Protein AF-A0A2V9KUU8-F1 (afdb_monomer_lite)

Sequence (123 aa):
VAGSDSHTLRRIGSVYTASPASNREQFLEDVRQGRTLSFGPHSNHLSLAADIYGVVLRYYPTVLSVRNGEFHPLIRLRSFFLGIAAAPFLFAPYVAAVRHTRTERERVRLFSRLLFGNQASLS

pLDDT: mean 75.79, std 10.22, range [39.22, 93.44]

Radius of gyration: 21.98 Å; chains: 1; bounding box: 62×24×54 Å

Structure (mmCIF, N/CA/C/O backbone):
data_AF-A0A2V9KUU8-F1
#
_entry.id   AF-A0A2V9KUU8-F1
#
loop_
_atom_site.group_PDB
_atom_site.id
_atom_site.type_symbol
_atom_site.label_atom_id
_atom_site.label_alt_id
_atom_site.label_comp_id
_atom_site.label_asym_id
_atom_site.label_entity_id
_atom_site.label_seq_id
_atom_site.pdbx_PDB_ins_code
_atom_site.Cartn_x
_atom_site.Cartn_y
_atom_site.Cartn_z
_atom_site.occupancy
_atom_site.B_iso_or_equiv
_atom_site.auth_seq_id
_atom_site.auth_comp_id
_atom_site.auth_asym_id
_atom_site.auth_atom_id
_atom_site.pdbx_PDB_model_num
ATOM 1 N N . VAL A 1 1 ? -10.008 -7.975 15.887 1.00 75.12 1 VAL A N 1
ATOM 2 C CA . VAL A 1 1 ? -8.681 -7.322 15.787 1.00 75.12 1 VAL A CA 1
ATOM 3 C C . VAL A 1 1 ? -8.415 -6.998 14.328 1.00 75.12 1 VAL A C 1
ATOM 5 O O . VAL A 1 1 ? -8.530 -7.889 13.497 1.00 75.12 1 VAL A O 1
ATOM 8 N N . ALA A 1 2 ? -8.111 -5.740 14.026 1.00 72.62 2 ALA A N 1
ATOM 9 C CA . ALA A 1 2 ? -7.667 -5.248 12.728 1.00 72.62 2 ALA A CA 1
ATOM 10 C C . ALA A 1 2 ? -6.225 -4.726 12.798 1.00 72.62 2 ALA A C 1
ATOM 12 O O . ALA A 1 2 ? -5.793 -4.173 13.816 1.00 72.62 2 ALA A O 1
ATOM 13 N N . GLY A 1 3 ? -5.496 -4.881 11.696 1.00 77.19 3 GLY A N 1
ATOM 14 C CA . GLY A 1 3 ? -4.133 -4.400 11.538 1.00 77.19 3 GLY A CA 1
ATOM 15 C C . GLY A 1 3 ? -3.853 -4.055 10.082 1.00 77.19 3 GLY A C 1
ATOM 16 O O . GLY A 1 3 ? -4.450 -4.624 9.175 1.00 77.19 3 GLY A O 1
ATOM 17 N N . SER A 1 4 ? -2.947 -3.104 9.874 1.00 71.81 4 SER A N 1
ATOM 18 C CA . SER A 1 4 ? -2.610 -2.563 8.548 1.00 71.81 4 SER A CA 1
ATOM 19 C C . SER A 1 4 ? -1.961 -3.536 7.557 1.00 71.81 4 SER A C 1
ATOM 21 O O . SER A 1 4 ? -1.775 -3.137 6.414 1.00 71.81 4 SER A O 1
ATOM 23 N N . ASP A 1 5 ? -1.570 -4.739 7.997 1.00 72.81 5 ASP A N 1
ATOM 24 C CA . ASP A 1 5 ? -0.825 -5.749 7.220 1.00 72.81 5 ASP A CA 1
ATOM 25 C C . ASP A 1 5 ? 0.208 -5.132 6.257 1.00 72.81 5 ASP A C 1
ATOM 27 O O . ASP A 1 5 ? 0.191 -5.288 5.035 1.00 72.81 5 ASP A O 1
ATOM 31 N N . SER A 1 6 ? 1.050 -4.268 6.824 1.00 68.44 6 SER A N 1
ATOM 32 C CA . SER A 1 6 ? 1.898 -3.387 6.033 1.00 68.44 6 SER A CA 1
ATOM 33 C C . SER A 1 6 ? 3.174 -4.094 5.603 1.00 68.44 6 SER A C 1
ATOM 35 O O . SER A 1 6 ? 4.061 -4.330 6.416 1.00 68.44 6 SER A O 1
ATOM 37 N N . HIS A 1 7 ? 3.314 -4.322 4.298 1.00 71.38 7 HIS A N 1
ATOM 38 C CA . HIS A 1 7 ? 4.569 -4.764 3.674 1.00 71.38 7 HIS A CA 1
ATOM 39 C C . HIS A 1 7 ? 5.471 -3.603 3.221 1.00 71.38 7 HIS A C 1
ATOM 41 O O . HIS A 1 7 ? 6.543 -3.817 2.660 1.00 71.38 7 HIS A O 1
ATOM 47 N N . THR A 1 8 ? 5.044 -2.357 3.448 1.00 70.56 8 THR A N 1
ATOM 48 C CA . THR A 1 8 ? 5.832 -1.147 3.187 1.00 70.56 8 THR A CA 1
ATOM 49 C C . THR A 1 8 ? 5.773 -0.206 4.389 1.00 70.56 8 THR A C 1
ATOM 51 O O . THR A 1 8 ? 4.751 -0.118 5.072 1.00 70.56 8 THR A O 1
ATOM 54 N N . LEU A 1 9 ? 6.854 0.547 4.631 1.00 74.62 9 LEU A N 1
ATOM 55 C CA . LEU A 1 9 ? 6.933 1.493 5.756 1.00 74.62 9 LEU A CA 1
ATOM 56 C C . LEU A 1 9 ? 5.829 2.562 5.715 1.00 74.62 9 LEU A C 1
ATOM 58 O O . LEU A 1 9 ? 5.380 3.027 6.756 1.00 74.62 9 LEU A O 1
ATOM 62 N N . ARG A 1 10 ? 5.351 2.920 4.516 1.00 71.12 10 ARG A N 1
ATOM 63 C CA . ARG A 1 10 ? 4.352 3.977 4.295 1.00 71.12 10 ARG A CA 1
ATOM 64 C C . ARG A 1 10 ? 3.002 3.700 4.962 1.00 71.12 10 ARG A C 1
ATOM 66 O O . ARG A 1 10 ? 2.248 4.638 5.196 1.00 71.12 10 ARG A O 1
ATOM 73 N N . ARG A 1 11 ? 2.667 2.434 5.219 1.00 67.88 11 ARG A N 1
ATOM 74 C CA . ARG A 1 11 ? 1.331 2.037 5.690 1.00 67.88 11 ARG A CA 1
ATOM 75 C C . ARG A 1 11 ? 1.270 1.564 7.128 1.00 67.88 11 ARG A C 1
ATOM 77 O O . ARG A 1 11 ? 0.166 1.288 7.605 1.00 67.88 11 ARG A O 1
ATOM 84 N N . ILE A 1 12 ? 2.405 1.487 7.814 1.00 77.31 12 ILE A N 1
ATOM 85 C CA . ILE A 1 12 ? 2.444 1.030 9.200 1.00 77.31 12 ILE A CA 1
ATOM 86 C C . ILE A 1 12 ? 1.481 1.883 10.033 1.00 77.31 12 ILE A C 1
ATOM 88 O O . ILE A 1 12 ? 1.539 3.109 10.007 1.00 77.31 12 ILE A O 1
ATOM 92 N N . GLY A 1 13 ? 0.557 1.220 10.732 1.00 75.94 13 GLY A N 1
ATOM 93 C CA . GLY A 1 13 ? -0.428 1.884 11.591 1.00 75.94 13 GLY A CA 1
ATOM 94 C C . GLY A 1 13 ? -1.613 2.520 10.857 1.00 75.94 13 GLY A C 1
ATOM 95 O O . GLY A 1 13 ? -2.445 3.150 11.497 1.00 75.94 13 GLY A O 1
ATOM 96 N N . SER A 1 14 ? -1.741 2.340 9.538 1.00 77.56 14 SER A N 1
ATOM 97 C CA . SER A 1 14 ? -2.881 2.872 8.768 1.00 77.56 14 SER A CA 1
ATOM 98 C C . SER A 1 14 ? -4.229 2.250 9.143 1.00 77.56 14 SER A C 1
ATOM 100 O O . SER A 1 14 ? -5.256 2.898 8.994 1.00 77.56 14 SER A O 1
ATOM 102 N N . VAL A 1 15 ? -4.234 1.023 9.660 1.00 82.56 15 VAL A N 1
ATOM 103 C CA . VAL A 1 15 ? -5.401 0.368 10.255 1.00 82.56 15 VAL A CA 1
ATOM 104 C C . VAL A 1 15 ? -4.973 -0.205 11.595 1.00 82.56 15 VAL A C 1
ATOM 106 O O . VAL A 1 15 ? -3.944 -0.884 11.684 1.00 82.56 15 VAL A O 1
ATOM 109 N N . TYR A 1 16 ? -5.757 0.077 12.628 1.00 82.00 16 TYR A N 1
ATOM 110 C CA . TYR A 1 16 ? -5.459 -0.306 14.000 1.00 82.00 16 TYR A CA 1
ATOM 111 C C . TYR A 1 16 ? -6.724 -0.709 14.758 1.00 82.00 16 TYR A C 1
ATOM 113 O O . TYR A 1 16 ? -7.845 -0.319 14.428 1.00 82.00 16 TYR A O 1
ATOM 121 N N . THR A 1 17 ? -6.521 -1.520 15.792 1.00 86.69 17 THR A N 1
ATOM 122 C CA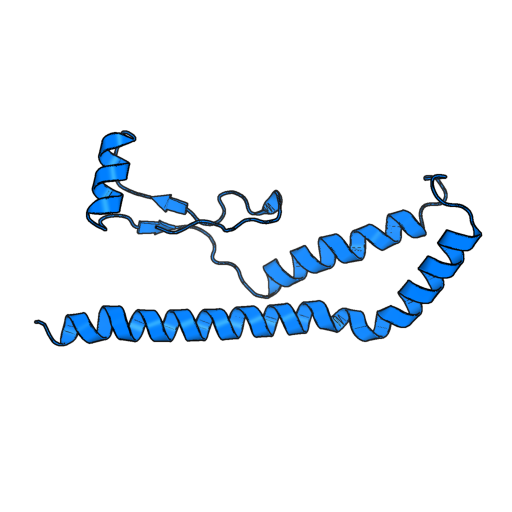 . THR A 1 17 ? -7.562 -1.896 16.750 1.00 86.69 17 THR A CA 1
ATOM 123 C C . THR A 1 17 ? -7.512 -0.926 17.921 1.00 86.69 17 THR A C 1
ATOM 125 O O . THR A 1 17 ? -6.456 -0.781 18.531 1.00 86.69 17 THR A O 1
ATOM 128 N N . ALA A 1 18 ? -8.630 -0.282 18.246 1.00 86.31 18 ALA A N 1
ATOM 129 C CA . ALA A 1 18 ? -8.747 0.595 19.405 1.00 86.31 18 ALA A CA 1
ATOM 130 C C . ALA A 1 18 ? -9.776 0.055 20.405 1.00 86.31 18 ALA A C 1
ATOM 132 O O . ALA A 1 18 ? -10.746 -0.609 20.033 1.00 86.31 18 ALA A O 1
ATOM 133 N N . SER A 1 19 ? -9.550 0.370 21.676 1.00 89.38 19 SER A N 1
ATOM 134 C CA . SER A 1 19 ? -10.439 0.068 22.797 1.00 89.38 19 SER A CA 1
ATOM 135 C C . SER A 1 19 ? -10.402 1.233 23.790 1.00 89.38 19 SER A C 1
ATOM 137 O O . SER A 1 19 ? -9.364 1.893 23.855 1.00 89.38 19 SER A O 1
ATOM 139 N N . PRO A 1 20 ? -11.457 1.487 24.588 1.00 87.69 20 PRO A N 1
ATOM 140 C CA . PRO A 1 20 ? -11.420 2.474 25.676 1.00 87.69 20 PRO A CA 1
ATOM 141 C C . PRO A 1 20 ? -10.471 2.109 26.836 1.00 87.69 20 PRO A C 1
ATOM 143 O O . PRO A 1 20 ? -10.377 2.861 27.801 1.00 87.69 20 PRO A O 1
ATOM 146 N N . ALA A 1 21 ? -9.784 0.967 26.766 1.00 89.06 21 ALA A N 1
ATOM 147 C CA . ALA A 1 21 ? -8.788 0.533 27.737 1.00 89.06 21 ALA A CA 1
ATOM 148 C C . ALA A 1 21 ? -7.642 1.542 27.927 1.00 89.06 21 ALA A C 1
ATOM 150 O O . ALA A 1 21 ? -7.073 2.053 26.962 1.00 89.06 21 ALA A O 1
ATOM 151 N N . SER A 1 22 ? -7.234 1.737 29.181 1.00 90.00 22 SER A N 1
ATOM 152 C CA . SER A 1 22 ? -6.165 2.674 29.559 1.00 90.00 22 SER A CA 1
ATOM 153 C C . SER A 1 22 ? -4.808 1.993 29.769 1.00 90.00 22 SER A C 1
ATOM 155 O O . SER A 1 22 ? -3.800 2.664 29.976 1.00 90.00 22 SER A O 1
ATOM 157 N N . ASN A 1 23 ? -4.769 0.658 29.753 1.00 93.44 23 ASN A N 1
ATOM 158 C CA . ASN A 1 23 ? -3.551 -0.140 29.880 1.00 93.44 23 ASN A CA 1
ATOM 159 C C . ASN A 1 23 ? -3.620 -1.421 29.032 1.00 93.44 23 ASN A C 1
ATOM 161 O O . ASN A 1 23 ? -4.670 -1.793 28.502 1.00 93.44 23 ASN A O 1
ATOM 165 N N . ARG A 1 24 ? -2.471 -2.089 28.887 1.00 91.88 24 ARG A N 1
ATOM 166 C CA . ARG A 1 24 ? -2.308 -3.267 28.026 1.00 91.88 24 ARG A CA 1
ATOM 167 C C . ARG A 1 24 ? -3.204 -4.423 28.461 1.00 91.88 24 ARG A C 1
ATOM 169 O O . ARG A 1 24 ? -3.799 -5.083 27.617 1.00 91.88 24 ARG A O 1
ATOM 176 N N . GLU A 1 25 ? -3.294 -4.677 29.759 1.00 93.31 25 GLU A N 1
ATOM 177 C CA . GLU A 1 25 ? -4.058 -5.785 30.327 1.00 93.31 25 GLU A CA 1
ATOM 178 C C . GLU A 1 25 ? -5.558 -5.614 30.051 1.00 93.31 25 GLU A C 1
ATOM 180 O O . GLU A 1 25 ? -6.198 -6.547 29.566 1.00 93.31 25 GLU A O 1
ATOM 185 N N . GLN A 1 26 ? -6.092 -4.405 30.251 1.00 89.19 26 GLN A N 1
ATOM 186 C CA . GLN A 1 26 ? -7.468 -4.050 29.891 1.00 89.19 26 GLN A CA 1
ATOM 187 C C . GLN A 1 26 ? -7.707 -4.166 28.383 1.00 89.19 26 GLN A C 1
ATOM 189 O O . GLN A 1 26 ? -8.727 -4.706 27.964 1.00 89.19 26 GLN A O 1
ATOM 194 N N . PHE A 1 27 ? -6.752 -3.723 27.560 1.00 90.19 27 PHE A N 1
ATOM 195 C CA . PHE A 1 27 ? -6.865 -3.826 26.106 1.00 90.19 27 PHE A CA 1
ATOM 196 C C . PHE A 1 27 ? -6.932 -5.287 25.645 1.00 90.19 27 PHE A C 1
ATOM 198 O O . PHE A 1 27 ? -7.761 -5.635 24.810 1.00 90.19 27 PHE A O 1
ATOM 205 N N . LEU A 1 28 ? -6.087 -6.162 26.200 1.00 91.94 28 LEU A N 1
ATOM 206 C CA . LEU A 1 28 ? -6.099 -7.591 25.880 1.00 91.94 28 LEU A CA 1
ATOM 207 C C . LEU A 1 28 ? -7.400 -8.266 26.320 1.00 91.94 28 LEU A C 1
ATOM 209 O O . LEU A 1 28 ? -7.892 -9.148 25.616 1.00 91.94 28 LEU A O 1
ATOM 213 N N . GLU A 1 29 ? -7.970 -7.850 27.449 1.00 91.00 29 GLU A N 1
ATOM 214 C CA . GLU A 1 29 ? -9.271 -8.347 27.886 1.00 91.00 29 GLU A CA 1
ATOM 215 C C . GLU A 1 29 ? -10.391 -7.883 26.952 1.00 91.00 29 GLU A C 1
ATOM 217 O O . GLU A 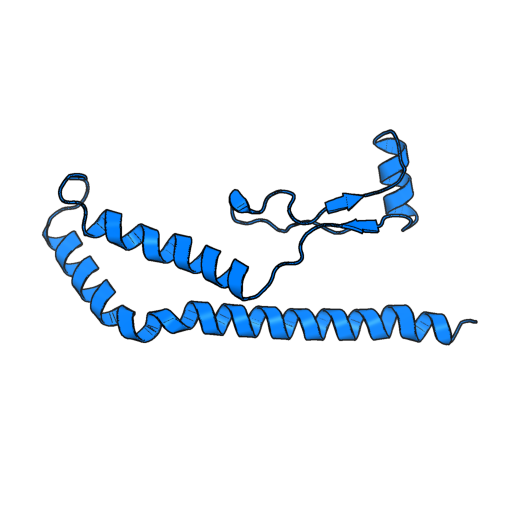1 29 ? -11.199 -8.695 26.509 1.00 91.00 29 GLU A O 1
ATOM 222 N N . ASP A 1 30 ? -10.395 -6.615 26.547 1.00 87.69 30 ASP A N 1
ATOM 223 C CA . ASP A 1 30 ? -11.348 -6.118 25.555 1.00 87.69 30 ASP A CA 1
ATOM 224 C C . ASP A 1 30 ? -11.215 -6.835 24.205 1.00 87.69 30 ASP A C 1
ATOM 226 O O . ASP A 1 30 ? -12.225 -7.120 23.557 1.00 87.69 30 ASP A O 1
ATOM 230 N N . VAL A 1 31 ? -9.989 -7.180 23.791 1.00 87.38 31 VAL A N 1
ATOM 231 C CA . VAL A 1 31 ? -9.736 -8.001 22.598 1.00 87.38 31 VAL A CA 1
ATOM 232 C C . VAL A 1 31 ? -10.379 -9.380 22.741 1.00 87.38 31 VAL A C 1
ATOM 234 O O . VAL A 1 31 ? -11.069 -9.812 21.818 1.00 87.38 31 VAL A O 1
ATOM 237 N N . ARG A 1 32 ? -10.185 -10.062 23.879 1.00 87.25 32 ARG A N 1
ATOM 238 C CA . ARG A 1 32 ? -10.781 -11.388 24.136 1.00 87.25 32 ARG A CA 1
ATOM 239 C C . ARG A 1 32 ? -12.303 -11.344 24.159 1.00 87.25 32 ARG A C 1
ATOM 241 O O . ARG A 1 32 ? -12.946 -12.244 23.635 1.00 87.25 32 ARG A O 1
ATOM 248 N N . GLN A 1 33 ? -12.857 -10.284 24.733 1.00 88.19 33 GLN A N 1
ATOM 249 C CA . GLN A 1 33 ? -14.295 -10.068 24.877 1.00 88.19 33 GLN A CA 1
ATOM 250 C C . GLN A 1 33 ? -14.943 -9.498 23.606 1.00 88.19 33 GLN A C 1
ATOM 252 O O . GLN A 1 33 ? -16.148 -9.265 23.574 1.00 88.19 33 GLN A O 1
ATOM 257 N N . GLY A 1 34 ? -14.158 -9.223 22.558 1.00 84.56 34 GLY A N 1
ATOM 258 C CA . GLY A 1 34 ? -14.663 -8.672 21.302 1.00 84.56 34 GLY A CA 1
ATOM 259 C C . GLY A 1 34 ? -15.149 -7.219 21.390 1.00 84.56 34 GLY A C 1
ATOM 260 O O . GLY A 1 34 ? -15.798 -6.753 20.461 1.00 84.56 34 GLY A O 1
ATOM 261 N N . ARG A 1 35 ? -14.810 -6.471 22.450 1.00 84.06 35 ARG A N 1
ATOM 262 C CA . ARG A 1 35 ? -15.223 -5.065 22.664 1.00 84.06 35 ARG A CA 1
ATOM 263 C C . ARG A 1 35 ? -14.391 -4.039 21.887 1.00 84.06 35 ARG A C 1
ATOM 265 O O . ARG A 1 35 ? -14.495 -2.838 22.117 1.00 84.06 35 ARG A O 1
ATOM 272 N N . THR A 1 36 ? -13.548 -4.505 20.973 1.00 86.50 36 THR A N 1
ATOM 273 C CA . THR A 1 36 ? -12.632 -3.646 20.219 1.00 86.50 36 THR A CA 1
ATOM 274 C C . THR A 1 36 ? -13.243 -3.129 18.927 1.00 86.50 36 THR A C 1
ATOM 276 O O . THR A 1 36 ? -13.989 -3.826 18.240 1.00 86.50 36 THR A O 1
ATOM 279 N N . LEU A 1 37 ? -12.865 -1.908 18.560 1.00 82.69 37 LEU A N 1
ATOM 280 C CA . LEU A 1 37 ? -13.267 -1.259 17.321 1.00 82.69 37 LEU A CA 1
ATOM 281 C C . LEU A 1 37 ? -12.078 -1.181 16.363 1.00 82.69 37 LEU A C 1
ATOM 283 O O . LEU A 1 37 ? -10.927 -1.032 16.772 1.00 82.69 37 LEU A O 1
ATOM 287 N N . SER A 1 38 ? -12.358 -1.293 15.068 1.00 82.50 38 SER A N 1
ATOM 288 C CA . SER A 1 38 ? -11.345 -1.164 14.017 1.00 82.50 38 SER A CA 1
ATOM 289 C C . SER A 1 38 ? -11.409 0.237 13.427 1.00 82.50 38 SER A C 1
ATOM 291 O O . SER A 1 38 ? -12.470 0.664 12.977 1.00 82.50 38 SER A O 1
ATOM 293 N N . PHE A 1 39 ? -10.282 0.942 13.418 1.00 77.69 39 PHE A N 1
ATOM 294 C CA . PHE A 1 39 ? -10.178 2.305 12.906 1.00 77.69 39 PHE A CA 1
ATOM 295 C C . PHE A 1 39 ? -9.050 2.432 11.887 1.00 77.69 39 PHE A C 1
ATOM 297 O O . PHE A 1 39 ? -8.129 1.614 11.836 1.00 77.69 39 PHE A O 1
ATOM 304 N N . GLY A 1 40 ? -9.134 3.491 11.086 1.00 78.12 40 GLY A N 1
ATOM 305 C CA . GLY A 1 40 ? -8.110 3.877 10.124 1.00 78.12 40 GLY A CA 1
ATOM 306 C C . GLY A 1 40 ? -8.555 3.792 8.657 1.00 78.12 40 GLY A C 1
ATOM 307 O O . GLY A 1 40 ? -9.551 3.130 8.327 1.00 78.12 40 GLY A O 1
ATOM 308 N N . PRO A 1 41 ? -7.860 4.513 7.758 1.00 71.25 41 PRO A N 1
ATOM 309 C CA . PRO A 1 41 ? -8.134 4.488 6.328 1.00 71.25 41 PRO A CA 1
ATOM 310 C C . P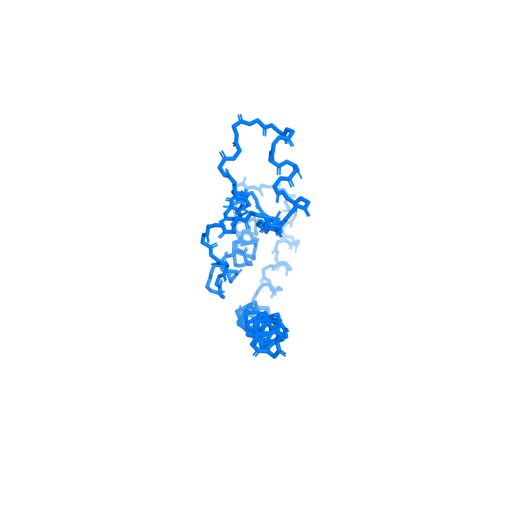RO A 1 41 ? -7.998 3.072 5.764 1.00 71.25 41 PRO A C 1
ATOM 312 O O . PRO A 1 41 ? -6.919 2.483 5.737 1.00 71.25 41 PRO A O 1
ATOM 315 N N . HIS A 1 42 ? -9.110 2.543 5.260 1.00 69.06 42 HIS A N 1
ATOM 316 C CA . HIS A 1 42 ? -9.114 1.254 4.581 1.00 69.06 42 HIS A CA 1
ATOM 317 C C . HIS A 1 42 ? -8.322 1.342 3.276 1.00 69.06 42 HIS A C 1
ATOM 319 O O . HIS A 1 42 ? -8.396 2.339 2.546 1.00 69.06 42 HIS A O 1
ATOM 325 N N . SER A 1 43 ? -7.576 0.280 2.966 1.00 67.69 43 SER A N 1
ATOM 326 C CA . SER A 1 43 ? -6.822 0.216 1.720 1.00 67.69 43 SER A CA 1
ATOM 327 C C . SER A 1 43 ? -7.782 0.289 0.521 1.00 67.69 43 SER A C 1
ATOM 329 O O . SER A 1 43 ? -8.842 -0.338 0.491 1.00 67.69 43 SER A O 1
ATOM 331 N N . ASN A 1 44 ? -7.442 1.115 -0.470 1.00 73.56 44 ASN A N 1
ATOM 332 C CA . ASN A 1 44 ? -8.181 1.209 -1.728 1.00 73.56 44 ASN A CA 1
ATOM 333 C C . ASN A 1 44 ? -7.268 0.852 -2.911 1.00 73.56 44 ASN A C 1
ATOM 335 O O . ASN A 1 44 ? -6.044 0.963 -2.823 1.00 73.56 44 ASN A O 1
ATOM 339 N N . HIS A 1 45 ? -7.865 0.450 -4.035 1.00 74.38 45 HIS A N 1
ATOM 340 C CA . HIS A 1 45 ? -7.135 0.031 -5.237 1.00 74.38 45 HIS A CA 1
ATOM 341 C C . HIS A 1 45 ? -6.109 1.071 -5.722 1.00 74.38 45 HIS A C 1
ATOM 343 O O . HIS A 1 45 ? -5.037 0.693 -6.183 1.00 74.38 45 HIS A O 1
ATOM 349 N N . LEU A 1 46 ? -6.397 2.371 -5.574 1.00 76.12 46 LEU A N 1
ATOM 350 C CA . LEU A 1 46 ? -5.477 3.453 -5.946 1.00 76.12 46 LEU A CA 1
ATOM 351 C C . LEU A 1 46 ? -4.225 3.466 -5.075 1.00 76.12 46 LEU A C 1
ATOM 353 O O . LEU A 1 46 ? -3.110 3.531 -5.581 1.00 76.12 46 LEU A O 1
ATOM 357 N N . SER A 1 47 ? -4.402 3.379 -3.760 1.00 75.81 47 SER A N 1
ATOM 358 C CA . SER A 1 47 ? -3.287 3.358 -2.823 1.00 75.81 47 SER A CA 1
ATOM 359 C C . SER A 1 47 ? -2.416 2.116 -3.051 1.00 75.81 47 SER A C 1
ATOM 361 O O . SER A 1 47 ? -1.194 2.223 -3.007 1.00 75.81 47 SER A O 1
ATOM 363 N N . LEU A 1 48 ? -3.028 0.949 -3.306 1.00 77.38 48 LEU A N 1
ATOM 364 C CA . LEU A 1 48 ? -2.308 -0.301 -3.576 1.00 77.38 48 LEU A CA 1
ATOM 365 C C . LEU A 1 48 ? -1.524 -0.215 -4.891 1.00 77.38 48 LEU A C 1
ATOM 367 O O . LEU A 1 48 ? -0.347 -0.561 -4.933 1.00 77.38 48 LEU A O 1
ATOM 371 N N . ALA A 1 49 ? -2.142 0.324 -5.945 1.00 77.81 49 ALA A N 1
ATOM 372 C CA . ALA A 1 49 ? -1.454 0.593 -7.201 1.00 77.81 49 ALA A CA 1
ATOM 373 C C . ALA A 1 49 ? -0.276 1.559 -7.001 1.00 77.81 49 ALA A C 1
ATOM 375 O O . ALA A 1 49 ? 0.801 1.306 -7.528 1.00 77.81 49 ALA A O 1
ATOM 376 N N . ALA A 1 50 ? -0.445 2.620 -6.206 1.00 78.38 50 ALA A N 1
ATOM 377 C CA . ALA A 1 50 ? 0.625 3.572 -5.911 1.00 78.38 50 ALA A CA 1
ATOM 378 C C . ALA A 1 50 ? 1.825 2.921 -5.202 1.00 78.38 50 ALA A C 1
ATOM 380 O O . ALA A 1 50 ? 2.958 3.298 -5.483 1.00 78.38 50 ALA A O 1
ATOM 381 N N . ASP A 1 51 ? 1.609 1.931 -4.330 1.00 76.69 51 ASP A N 1
ATOM 382 C CA . ASP A 1 51 ? 2.719 1.208 -3.698 1.00 76.69 51 ASP A CA 1
ATOM 383 C C . ASP A 1 51 ? 3.456 0.313 -4.703 1.00 76.69 51 ASP A C 1
ATOM 385 O O . ASP A 1 51 ? 4.688 0.315 -4.734 1.00 76.69 51 ASP A O 1
ATOM 389 N N . ILE A 1 52 ? 2.725 -0.397 -5.574 1.00 77.44 52 ILE A N 1
ATOM 390 C CA . ILE A 1 52 ? 3.341 -1.240 -6.612 1.00 77.44 52 ILE A CA 1
ATOM 391 C C . ILE A 1 52 ? 4.118 -0.370 -7.606 1.00 77.44 52 ILE A C 1
ATOM 393 O O . ILE A 1 52 ? 5.277 -0.654 -7.907 1.00 77.44 52 ILE A O 1
ATOM 397 N N . TYR A 1 53 ? 3.519 0.728 -8.072 1.00 78.38 53 TYR A N 1
ATOM 398 C CA . TYR A 1 53 ? 4.204 1.682 -8.939 1.00 78.38 53 TYR A CA 1
ATOM 399 C C . TYR A 1 53 ? 5.372 2.362 -8.233 1.00 78.38 53 TYR A C 1
ATOM 401 O O . TYR A 1 53 ? 6.376 2.609 -8.881 1.00 78.38 53 TYR A O 1
ATOM 409 N N . GLY A 1 54 ? 5.311 2.613 -6.925 1.00 76.25 54 GLY A N 1
ATOM 410 C CA . GLY A 1 54 ? 6.453 3.120 -6.166 1.00 76.25 54 GLY A CA 1
ATOM 411 C C . GLY A 1 54 ? 7.674 2.200 -6.263 1.00 76.25 54 GLY A C 1
ATOM 412 O O . GLY A 1 54 ? 8.791 2.682 -6.432 1.00 76.25 54 GLY A O 1
ATOM 413 N N . VAL A 1 55 ? 7.468 0.880 -6.229 1.00 77.06 55 VAL A N 1
ATOM 414 C CA . VAL A 1 55 ? 8.542 -0.111 -6.410 1.00 77.06 55 VAL A CA 1
ATOM 415 C C . VAL A 1 55 ? 8.999 -0.176 -7.869 1.00 77.06 55 VAL A C 1
ATOM 417 O O . VAL A 1 55 ? 10.195 -0.066 -8.136 1.00 77.06 55 VAL A O 1
ATOM 420 N N . VAL A 1 56 ? 8.060 -0.304 -8.814 1.00 75.12 56 VAL A N 1
ATOM 421 C CA . VAL A 1 56 ? 8.365 -0.404 -10.254 1.00 75.12 56 VAL A CA 1
ATOM 422 C C . VAL A 1 56 ? 9.084 0.848 -10.749 1.00 75.12 56 VAL A C 1
ATOM 424 O O . VAL A 1 56 ? 10.100 0.758 -11.430 1.00 75.12 56 VAL A O 1
ATOM 427 N N . LEU A 1 57 ? 8.603 2.034 -10.375 1.00 74.38 57 LEU A N 1
ATOM 428 C CA . LEU A 1 57 ? 9.170 3.295 -10.835 1.00 74.38 57 LEU A CA 1
ATOM 429 C C . LEU A 1 57 ? 10.549 3.569 -10.241 1.00 74.38 57 LEU A C 1
ATOM 431 O O . LEU A 1 57 ? 11.354 4.224 -10.895 1.00 74.38 57 LEU A O 1
ATOM 435 N N . ARG A 1 58 ? 10.863 3.026 -9.057 1.00 74.69 58 ARG A N 1
ATOM 436 C CA . ARG A 1 58 ? 12.191 3.141 -8.436 1.00 74.69 58 ARG A CA 1
ATOM 437 C C . ARG A 1 58 ? 13.283 2.407 -9.221 1.00 74.69 58 ARG A C 1
ATOM 439 O O . ARG A 1 58 ? 14.454 2.732 -9.056 1.00 74.69 58 ARG A O 1
ATOM 446 N N . TYR A 1 59 ? 12.918 1.484 -10.114 1.00 70.31 59 TYR A N 1
ATOM 447 C CA . TYR A 1 59 ? 13.852 0.812 -11.020 1.00 70.31 59 TYR A CA 1
ATOM 448 C C . TYR A 1 59 ? 14.428 1.753 -12.091 1.00 70.31 59 TYR A C 1
ATOM 450 O O . TYR A 1 59 ? 15.623 1.712 -12.381 1.00 70.31 59 TYR A O 1
ATOM 458 N N . TYR A 1 60 ? 13.613 2.651 -12.653 1.00 69.31 60 TYR A N 1
ATOM 459 C CA . TYR A 1 60 ? 14.041 3.532 -13.743 1.00 69.31 60 TYR A CA 1
ATOM 460 C C . TYR A 1 60 ? 15.159 4.518 -13.376 1.00 69.31 60 TYR A C 1
ATOM 462 O O . TYR A 1 60 ? 16.111 4.595 -14.148 1.00 69.31 60 TYR A O 1
ATOM 470 N N . PRO A 1 61 ? 15.142 5.244 -12.239 1.00 70.25 61 PRO A N 1
ATOM 471 C CA . PRO A 1 61 ? 16.263 6.103 -11.872 1.00 70.25 61 PRO A CA 1
ATOM 472 C C . PRO A 1 61 ? 17.535 5.297 -11.585 1.00 70.25 61 PRO A C 1
ATOM 474 O O . PRO A 1 61 ? 18.617 5.785 -11.887 1.00 70.25 61 PRO A O 1
ATOM 477 N N . THR A 1 62 ? 17.441 4.052 -11.104 1.00 66.75 62 THR A N 1
ATOM 478 C CA . THR A 1 62 ? 18.609 3.164 -10.951 1.00 66.75 62 THR A CA 1
ATOM 479 C C . THR A 1 62 ? 19.223 2.778 -12.302 1.00 66.75 62 THR A C 1
ATOM 481 O O . THR A 1 62 ? 20.442 2.705 -12.422 1.00 66.75 62 THR A O 1
ATOM 484 N N . VAL A 1 63 ? 18.406 2.586 -13.344 1.00 64.75 63 VAL A N 1
ATOM 485 C CA . VAL A 1 63 ? 18.878 2.260 -14.705 1.00 64.75 63 VAL A CA 1
ATOM 486 C C . VAL A 1 63 ? 19.272 3.506 -15.510 1.00 64.75 63 VAL A C 1
ATOM 488 O O . VAL A 1 63 ? 20.137 3.431 -16.378 1.00 64.75 63 VAL A O 1
ATOM 491 N N . LEU A 1 64 ? 18.657 4.662 -15.262 1.00 66.38 64 LEU A N 1
ATOM 492 C CA . LEU A 1 64 ? 18.866 5.888 -16.041 1.00 66.38 64 LEU A CA 1
ATOM 493 C C . LEU A 1 64 ? 19.862 6.861 -15.397 1.00 66.38 64 LEU A C 1
ATOM 495 O O . LEU A 1 64 ? 20.418 7.698 -16.110 1.00 66.38 64 LEU A O 1
ATOM 499 N N . SER A 1 65 ? 20.138 6.746 -14.093 1.00 65.88 65 SER A N 1
ATOM 500 C CA . SER A 1 65 ? 21.128 7.591 -13.423 1.00 65.88 65 SER A CA 1
ATOM 501 C C . SER A 1 65 ? 22.517 7.336 -14.001 1.00 65.88 65 SER A C 1
ATOM 503 O O . SER A 1 65 ? 23.076 6.248 -13.908 1.00 65.88 65 SER A O 1
ATOM 505 N N . VAL A 1 66 ? 23.092 8.376 -14.603 1.00 59.91 66 VAL A N 1
ATOM 506 C CA . VAL A 1 66 ? 24.481 8.388 -15.086 1.00 59.91 66 VAL A CA 1
ATOM 507 C C . VAL A 1 66 ? 25.471 8.484 -13.917 1.00 59.91 66 VAL A C 1
ATOM 509 O O . VAL A 1 66 ? 26.633 8.125 -14.061 1.00 59.91 66 VAL A O 1
ATOM 512 N N . ARG A 1 67 ? 25.004 8.941 -12.748 1.00 58.22 67 ARG A N 1
ATOM 513 C CA . ARG A 1 67 ? 25.838 9.251 -11.582 1.00 58.22 67 ARG A CA 1
ATOM 514 C C . ARG A 1 67 ? 26.021 8.062 -10.630 1.00 58.22 67 ARG A C 1
ATOM 516 O O . ARG A 1 67 ? 26.997 8.038 -9.890 1.00 58.22 67 ARG A O 1
ATOM 523 N N . ASN A 1 68 ? 25.124 7.074 -10.676 1.00 60.00 68 ASN A N 1
ATOM 524 C CA . ASN A 1 68 ? 25.216 5.845 -9.882 1.00 60.00 68 ASN A CA 1
ATOM 525 C C . ASN A 1 68 ? 25.951 4.773 -10.698 1.00 60.00 68 ASN A C 1
ATOM 527 O O . ASN A 1 68 ? 25.330 3.930 -11.340 1.00 60.00 68 ASN A O 1
ATOM 531 N N . GLY A 1 69 ? 27.283 4.838 -10.717 1.00 55.75 69 GLY A N 1
ATOM 532 C CA . GLY A 1 69 ? 28.167 3.933 -11.466 1.00 55.75 69 GLY A CA 1
ATOM 533 C C . GLY A 1 69 ? 28.225 2.485 -10.955 1.00 55.75 69 GLY A C 1
ATOM 534 O O . GLY A 1 69 ? 29.283 1.872 -11.019 1.00 55.75 69 GLY A O 1
ATOM 535 N N . GLU A 1 70 ? 27.128 1.934 -10.431 1.00 60.66 70 GLU A N 1
ATOM 536 C CA . GLU A 1 70 ? 27.095 0.588 -9.835 1.00 60.66 70 GLU A CA 1
ATOM 537 C C . GLU A 1 70 ? 26.919 -0.535 -10.870 1.00 60.66 70 GLU A C 1
ATOM 539 O O . GLU A 1 70 ? 27.254 -1.685 -10.598 1.00 60.66 70 GLU A O 1
ATOM 544 N N . PHE A 1 71 ? 26.432 -0.227 -12.079 1.00 62.78 71 PHE A N 1
ATOM 545 C CA . PHE A 1 71 ? 26.153 -1.235 -13.105 1.00 62.78 71 PHE A CA 1
ATOM 546 C C . PHE A 1 71 ? 27.010 -1.058 -14.356 1.00 62.78 71 PHE A C 1
ATOM 548 O O . PHE A 1 71 ? 27.078 0.021 -14.946 1.00 62.78 71 PHE A O 1
ATOM 555 N N . HIS A 1 72 ? 27.596 -2.167 -14.818 1.00 73.25 72 HIS A N 1
ATOM 556 C CA . HIS A 1 72 ? 28.304 -2.232 -16.094 1.00 73.25 72 HIS A CA 1
ATOM 557 C C . HIS A 1 72 ? 27.377 -1.790 -17.251 1.00 73.25 72 HIS A C 1
ATOM 559 O O . HIS A 1 72 ? 26.214 -2.214 -17.295 1.00 73.25 72 HIS A O 1
ATOM 565 N N . PRO A 1 73 ? 27.856 -0.998 -18.232 1.00 74.94 73 PRO A N 1
ATOM 566 C CA . PRO A 1 73 ? 27.023 -0.402 -19.286 1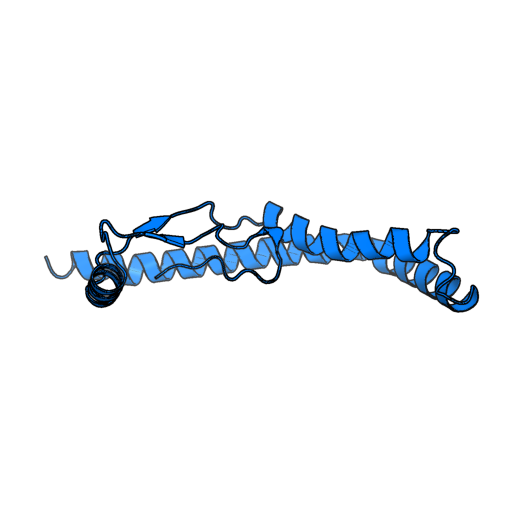.00 74.94 73 PRO A CA 1
ATOM 567 C C . PRO A 1 73 ? 26.184 -1.415 -20.085 1.00 74.94 73 PRO A C 1
ATOM 569 O O . PRO A 1 73 ? 25.053 -1.121 -20.466 1.00 74.94 73 PRO A O 1
ATOM 572 N N . LEU A 1 74 ? 26.681 -2.642 -20.276 1.00 78.56 74 LEU A N 1
ATOM 573 C CA . LEU A 1 74 ? 25.931 -3.723 -20.937 1.00 78.56 74 LEU A CA 1
ATOM 574 C C . LEU A 1 74 ? 24.698 -4.190 -20.147 1.00 78.56 74 LEU A C 1
ATOM 576 O O . LEU A 1 74 ? 23.662 -4.489 -20.740 1.00 78.56 74 LEU A O 1
ATOM 580 N N . ILE A 1 75 ? 24.790 -4.249 -18.816 1.00 76.62 75 ILE A N 1
ATOM 581 C CA . ILE A 1 75 ? 23.665 -4.633 -17.951 1.00 76.62 75 ILE A CA 1
ATOM 582 C C . ILE A 1 75 ? 22.607 -3.531 -17.985 1.00 76.62 75 ILE A C 1
ATOM 584 O O . ILE A 1 75 ? 21.418 -3.814 -18.088 1.00 76.62 75 ILE A O 1
ATOM 588 N N . ARG A 1 76 ? 23.043 -2.270 -17.990 1.00 73.19 76 ARG A N 1
ATOM 589 C CA . ARG A 1 76 ? 22.168 -1.103 -18.112 1.00 73.19 76 ARG A CA 1
ATOM 590 C C . ARG A 1 76 ? 21.409 -1.086 -19.441 1.00 73.19 76 ARG A C 1
ATOM 592 O O . ARG A 1 76 ? 20.204 -0.855 -19.445 1.00 73.19 76 ARG A O 1
ATOM 599 N N . LEU A 1 77 ? 22.087 -1.401 -20.545 1.00 77.44 77 LEU A N 1
ATOM 600 C CA . LEU A 1 77 ? 21.466 -1.485 -21.867 1.00 77.44 77 LEU A CA 1
ATOM 601 C C . LEU A 1 77 ? 20.424 -2.613 -21.935 1.00 77.44 77 LEU A C 1
ATOM 603 O O . LEU A 1 77 ? 19.302 -2.386 -22.381 1.00 77.44 77 LEU A O 1
ATOM 607 N N . ARG A 1 78 ? 20.755 -3.810 -21.429 1.00 79.38 78 ARG A N 1
ATOM 608 C CA . ARG A 1 78 ? 19.803 -4.933 -21.343 1.00 79.38 78 ARG A CA 1
ATOM 609 C C . ARG A 1 78 ? 18.580 -4.577 -20.499 1.00 79.38 78 ARG A C 1
ATOM 611 O O . ARG A 1 78 ? 17.460 -4.790 -20.947 1.00 79.38 78 ARG A O 1
ATOM 618 N N . SER A 1 79 ? 18.795 -3.989 -19.325 1.00 77.00 79 SER A N 1
ATOM 619 C CA . SER A 1 79 ? 17.744 -3.509 -18.420 1.00 77.00 79 SER A CA 1
ATOM 620 C C . SER A 1 79 ? 16.842 -2.456 -19.066 1.00 77.00 79 SER A C 1
ATOM 622 O O . SER A 1 79 ? 15.626 -2.491 -18.896 1.00 77.00 79 SER A O 1
ATOM 624 N N . PHE A 1 80 ? 17.417 -1.548 -19.857 1.00 78.12 80 PHE A N 1
ATOM 625 C CA . PHE A 1 80 ? 16.665 -0.543 -20.604 1.00 78.12 80 PHE A CA 1
ATOM 626 C C . PHE A 1 80 ? 15.750 -1.177 -21.660 1.00 78.12 80 PHE A C 1
ATOM 628 O O . PHE A 1 80 ? 14.554 -0.888 -21.686 1.00 78.12 80 PHE A O 1
ATOM 635 N N . PHE A 1 81 ? 16.274 -2.096 -22.478 1.00 79.94 81 PHE A N 1
ATOM 636 C CA . PHE A 1 81 ? 15.464 -2.812 -23.468 1.00 79.94 81 PHE A CA 1
ATOM 637 C C . PHE A 1 81 ? 14.386 -3.685 -22.822 1.00 79.94 81 PHE A C 1
ATOM 639 O O . PHE A 1 81 ? 13.256 -3.708 -23.306 1.00 79.94 81 PHE A O 1
ATOM 646 N N . LEU A 1 82 ? 14.696 -4.345 -21.701 1.00 80.75 82 LEU A N 1
ATOM 647 C CA . LEU A 1 82 ? 13.706 -5.101 -20.935 1.00 80.75 82 LEU A CA 1
ATOM 648 C C . LEU A 1 82 ? 12.597 -4.183 -20.399 1.00 80.75 82 LEU A C 1
ATOM 650 O O . LEU A 1 82 ? 11.424 -4.537 -20.456 1.00 80.75 82 LEU A O 1
ATOM 654 N N . GLY A 1 83 ? 12.958 -2.988 -19.922 1.00 75.75 83 GLY A N 1
ATOM 655 C CA . GLY A 1 83 ? 12.014 -1.976 -19.452 1.00 75.75 83 GLY A CA 1
ATOM 656 C C . GLY A 1 83 ? 11.089 -1.459 -20.556 1.00 75.75 83 GLY A C 1
ATOM 657 O O . GLY A 1 83 ? 9.896 -1.296 -20.310 1.00 75.75 83 GLY A O 1
ATOM 658 N N . ILE A 1 84 ? 11.605 -1.257 -21.774 1.00 78.25 84 ILE A N 1
ATOM 659 C CA . ILE A 1 84 ? 10.790 -0.913 -22.952 1.00 78.25 84 ILE A CA 1
ATOM 660 C C . ILE A 1 84 ? 9.865 -2.075 -23.322 1.00 78.25 84 ILE A C 1
ATOM 662 O O . ILE A 1 84 ? 8.676 -1.861 -23.535 1.00 78.25 84 ILE A O 1
ATOM 666 N N . ALA A 1 85 ? 10.380 -3.306 -23.353 1.00 81.06 85 ALA A N 1
ATOM 667 C CA . ALA A 1 85 ? 9.579 -4.491 -23.656 1.00 81.06 85 ALA A CA 1
ATOM 668 C C . ALA A 1 85 ? 8.477 -4.741 -22.609 1.00 81.06 85 ALA A C 1
ATOM 670 O O . ALA A 1 85 ? 7.405 -5.241 -22.945 1.00 81.06 85 ALA A O 1
ATOM 671 N N . ALA A 1 86 ? 8.716 -4.360 -21.350 1.00 77.69 86 ALA A N 1
ATOM 672 C CA . ALA A 1 86 ? 7.748 -4.443 -20.261 1.00 77.69 86 ALA A CA 1
ATOM 673 C C . ALA A 1 86 ? 6.778 -3.247 -20.203 1.00 77.69 86 ALA A C 1
ATOM 675 O O . ALA A 1 86 ? 5.737 -3.350 -19.553 1.00 77.69 86 ALA A O 1
ATOM 676 N N . ALA A 1 87 ? 7.073 -2.131 -20.884 1.00 76.06 87 ALA A N 1
ATOM 677 C CA . ALA A 1 87 ? 6.256 -0.915 -20.855 1.00 76.06 87 ALA A CA 1
ATOM 678 C C . ALA A 1 87 ? 4.778 -1.147 -21.236 1.00 76.06 87 ALA A C 1
ATOM 680 O O . ALA A 1 87 ? 3.907 -0.641 -20.521 1.00 76.06 87 ALA A O 1
ATOM 681 N N . PRO A 1 88 ? 4.448 -1.964 -22.261 1.00 77.25 88 PRO A N 1
ATOM 682 C CA . PRO A 1 88 ? 3.064 -2.296 -22.586 1.00 77.25 88 PRO A CA 1
ATOM 683 C C . PRO A 1 88 ? 2.335 -3.029 -21.460 1.00 77.25 88 PRO A C 1
ATOM 685 O O . PRO A 1 88 ? 1.116 -2.998 -21.430 1.00 77.25 88 PRO A O 1
ATOM 688 N N . PHE A 1 89 ? 3.050 -3.670 -20.532 1.00 82.00 89 PHE A N 1
ATOM 689 C CA . PHE A 1 89 ? 2.488 -4.439 -19.418 1.00 82.00 89 PHE A CA 1
ATOM 690 C C . PHE A 1 89 ? 2.449 -3.658 -18.100 1.00 82.00 89 PHE A C 1
ATOM 692 O O . PHE A 1 89 ? 2.022 -4.198 -17.079 1.00 82.00 89 PHE A O 1
ATOM 699 N N . LEU A 1 90 ? 2.825 -2.374 -18.099 1.00 77.12 90 LEU A N 1
ATOM 700 C CA . LEU A 1 90 ? 2.786 -1.532 -16.898 1.00 77.12 90 LEU A CA 1
ATOM 701 C C . LEU A 1 90 ? 1.374 -1.348 -16.331 1.00 77.12 90 LEU A C 1
ATOM 703 O O . LEU A 1 90 ? 1.241 -0.998 -15.166 1.00 77.12 90 LEU A O 1
ATOM 707 N N . PHE A 1 91 ? 0.321 -1.649 -17.096 1.00 81.62 91 PHE A N 1
ATOM 708 C CA . PHE A 1 91 ? -1.055 -1.659 -16.594 1.00 81.62 91 PHE A CA 1
ATOM 709 C C . PHE A 1 91 ? -1.377 -2.876 -15.703 1.00 81.62 91 PHE A C 1
ATOM 711 O O . PHE A 1 91 ? -2.354 -2.841 -14.951 1.00 81.62 91 PHE A O 1
ATOM 718 N N . ALA A 1 92 ? -0.593 -3.960 -15.76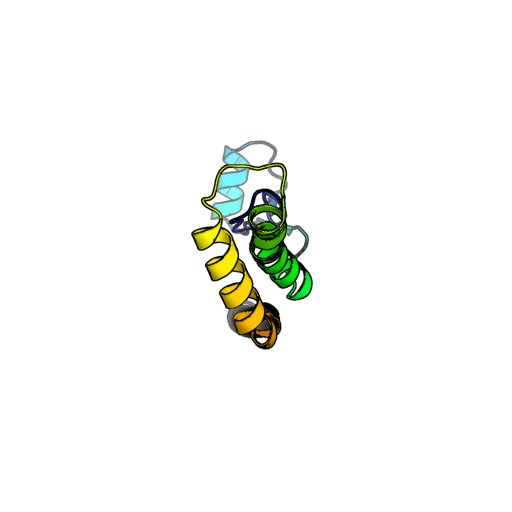5 1.00 82.62 92 ALA A N 1
ATOM 719 C CA . ALA A 1 92 ? -0.876 -5.200 -15.039 1.00 82.62 92 ALA A CA 1
ATOM 720 C C . ALA A 1 92 ? -0.927 -5.018 -13.505 1.00 82.62 92 ALA A C 1
ATOM 722 O O . ALA A 1 92 ? -1.892 -5.493 -12.899 1.00 82.62 92 ALA A O 1
ATOM 723 N N . PRO A 1 93 ? -0.001 -4.272 -12.863 1.00 78.31 93 PRO A N 1
ATOM 724 C CA . PRO A 1 93 ? -0.116 -3.861 -11.462 1.00 78.31 93 PRO A CA 1
ATOM 725 C C . PRO A 1 93 ? -1.449 -3.211 -11.094 1.00 78.31 93 PRO A C 1
ATOM 727 O O . PRO A 1 93 ? -2.034 -3.524 -10.057 1.00 78.31 93 PRO A O 1
ATOM 730 N N . TYR A 1 94 ? -1.956 -2.324 -11.952 1.00 79.12 94 TYR A N 1
ATOM 731 C CA . TYR A 1 94 ? -3.224 -1.642 -11.715 1.00 79.12 94 TYR A CA 1
ATOM 732 C C . TYR A 1 94 ? -4.403 -2.619 -11.791 1.00 79.12 94 TYR A C 1
ATOM 734 O O . TYR A 1 94 ? -5.260 -2.633 -10.907 1.00 79.12 94 TYR A O 1
ATOM 742 N N . VAL A 1 95 ? -4.418 -3.496 -12.798 1.00 83.62 95 VAL A N 1
ATOM 743 C CA . VAL A 1 95 ? -5.446 -4.540 -12.929 1.00 83.62 95 VAL A CA 1
ATOM 744 C C . VAL A 1 95 ? -5.421 -5.495 -11.735 1.00 83.62 95 VAL A C 1
ATOM 746 O O . VAL A 1 95 ? -6.480 -5.830 -11.198 1.00 83.62 95 VAL A O 1
ATOM 749 N N . ALA A 1 96 ? -4.233 -5.898 -11.283 1.00 82.50 96 ALA A N 1
ATOM 750 C CA . ALA A 1 96 ? -4.064 -6.732 -10.099 1.00 82.50 96 ALA A CA 1
ATOM 751 C C . ALA A 1 96 ? -4.614 -6.040 -8.842 1.00 82.50 96 ALA A C 1
ATOM 753 O O . ALA A 1 96 ? -5.397 -6.645 -8.109 1.00 82.50 96 ALA A O 1
ATOM 754 N N . ALA A 1 97 ? -4.297 -4.756 -8.637 1.00 80.88 97 ALA A N 1
ATOM 755 C CA . ALA A 1 97 ? -4.800 -3.977 -7.507 1.00 80.88 97 ALA A CA 1
ATOM 756 C C . ALA A 1 97 ? -6.335 -3.869 -7.509 1.00 80.88 97 ALA A C 1
ATOM 758 O O . ALA A 1 97 ? -6.979 -4.077 -6.480 1.00 80.88 97 ALA A O 1
ATOM 759 N N . VAL A 1 98 ? -6.946 -3.615 -8.673 1.00 82.38 98 VAL A N 1
ATOM 760 C CA . VAL A 1 98 ? -8.412 -3.564 -8.813 1.00 82.38 98 VAL A CA 1
ATOM 761 C C . VAL A 1 98 ? -9.049 -4.918 -8.497 1.00 82.38 98 VAL A C 1
ATOM 763 O O . VAL A 1 98 ? -10.034 -4.973 -7.757 1.00 82.38 98 VAL A O 1
ATOM 766 N N . ARG A 1 99 ? -8.501 -6.019 -9.029 1.00 83.81 99 ARG A N 1
ATOM 767 C CA . ARG A 1 99 ? -9.004 -7.377 -8.756 1.00 83.81 99 ARG A CA 1
ATOM 768 C C . ARG A 1 99 ? -8.881 -7.745 -7.279 1.00 83.81 99 ARG A C 1
ATOM 770 O O . ARG A 1 99 ? -9.832 -8.288 -6.714 1.00 83.81 99 ARG A O 1
ATOM 777 N N . HIS A 1 100 ? -7.761 -7.399 -6.649 1.00 80.69 100 HIS A N 1
ATOM 778 C CA . HIS A 1 100 ? -7.543 -7.637 -5.227 1.00 80.69 100 HIS A CA 1
ATOM 779 C C . HIS A 1 100 ? -8.598 -6.918 -4.379 1.00 80.69 100 HIS A C 1
ATOM 781 O O . HIS A 1 100 ? -9.309 -7.560 -3.608 1.00 80.69 100 HIS A O 1
ATOM 787 N N . THR A 1 101 ? -8.797 -5.613 -4.600 1.00 79.44 101 THR A N 1
ATOM 788 C CA . THR A 1 101 ? -9.804 -4.831 -3.865 1.00 79.44 101 THR A CA 1
ATOM 789 C C . THR A 1 101 ? -11.233 -5.333 -4.105 1.00 79.44 101 THR A C 1
ATOM 791 O O . THR A 1 101 ? -12.062 -5.274 -3.198 1.00 79.44 101 THR A O 1
ATOM 794 N N . ARG A 1 102 ? -11.562 -5.841 -5.302 1.00 81.00 102 ARG A N 1
ATOM 795 C CA . ARG A 1 102 ? -12.882 -6.450 -5.567 1.00 81.00 102 ARG A CA 1
ATOM 796 C C . ARG A 1 102 ? -13.090 -7.730 -4.756 1.00 81.00 102 ARG A C 1
ATOM 798 O O . ARG A 1 102 ? -14.089 -7.836 -4.053 1.00 81.00 102 ARG A O 1
ATOM 805 N N . THR A 1 103 ? -12.115 -8.634 -4.789 1.00 81.75 103 THR A N 1
ATOM 806 C CA . THR A 1 103 ? -12.150 -9.908 -4.047 1.00 81.75 103 THR A CA 1
ATOM 807 C C . THR A 1 103 ? -12.219 -9.675 -2.536 1.00 81.75 103 THR A C 1
ATOM 809 O O . THR A 1 103 ? -12.921 -10.367 -1.803 1.00 81.75 103 THR A O 1
ATOM 812 N N . GLU A 1 104 ? -11.499 -8.669 -2.045 1.00 78.06 104 GLU A N 1
ATOM 813 C CA . GLU A 1 104 ? -11.541 -8.252 -0.646 1.00 78.06 104 GLU A CA 1
ATOM 814 C C . GLU A 1 104 ? -12.929 -7.727 -0.252 1.00 78.06 104 GLU A C 1
ATOM 816 O O . GLU A 1 104 ? -13.489 -8.171 0.747 1.00 78.06 104 GLU A O 1
ATOM 821 N N . ARG A 1 105 ? -13.549 -6.874 -1.080 1.00 79.06 105 ARG A N 1
ATOM 822 C CA . ARG A 1 105 ? -14.920 -6.383 -0.846 1.00 79.06 105 ARG A CA 1
ATOM 823 C C . ARG A 1 105 ? -15.957 -7.501 -0.844 1.00 79.06 105 ARG A C 1
ATOM 825 O O . ARG A 1 105 ? -16.888 -7.453 -0.045 1.00 79.06 105 ARG A O 1
ATOM 832 N N . GLU A 1 106 ? -15.824 -8.483 -1.729 1.00 81.38 106 GLU A N 1
ATOM 833 C CA . GLU A 1 106 ? -16.714 -9.648 -1.764 1.00 81.38 106 GLU A CA 1
ATOM 834 C C . GLU A 1 106 ? -16.584 -10.487 -0.494 1.00 81.38 106 GLU A C 1
ATOM 836 O O . GLU A 1 106 ? -17.599 -10.808 0.126 1.00 81.38 106 GLU A O 1
ATOM 841 N N . ARG A 1 107 ? -15.352 -10.749 -0.039 1.00 78.62 107 ARG A N 1
ATOM 842 C CA . ARG A 1 107 ? -15.103 -11.452 1.228 1.00 78.62 107 ARG A CA 1
ATOM 843 C C . ARG A 1 107 ? -15.663 -10.694 2.427 1.00 78.62 107 ARG A C 1
ATOM 845 O O . ARG A 1 107 ? -16.344 -11.301 3.247 1.00 78.62 107 ARG A O 1
ATOM 852 N N . VAL A 1 108 ? -15.454 -9.379 2.500 1.00 77.69 108 VAL A N 1
ATOM 853 C CA . VAL A 1 108 ? -16.005 -8.539 3.578 1.00 77.69 108 VAL A CA 1
ATOM 854 C C . VAL A 1 108 ? -17.534 -8.562 3.569 1.00 77.69 108 VAL A C 1
ATOM 856 O O . VAL A 1 108 ? -18.139 -8.692 4.628 1.00 77.69 108 VAL A O 1
ATOM 859 N N . ARG A 1 109 ? -18.176 -8.499 2.394 1.00 73.69 109 ARG A N 1
ATOM 860 C CA . ARG A 1 109 ? -19.642 -8.605 2.274 1.00 73.69 109 ARG A CA 1
ATOM 861 C C . ARG A 1 109 ? -20.174 -9.974 2.691 1.00 73.69 109 ARG A C 1
ATOM 863 O O . ARG A 1 109 ? -21.256 -10.055 3.262 1.00 73.69 109 ARG A O 1
ATOM 870 N N . LEU A 1 110 ? -19.452 -11.046 2.378 1.00 79.44 110 LEU A N 1
ATOM 871 C CA . LEU A 1 110 ? -19.843 -12.400 2.761 1.00 79.44 110 LEU A CA 1
ATOM 872 C C . LEU A 1 110 ? -19.720 -12.572 4.280 1.00 79.44 110 LEU A C 1
ATOM 874 O O . LEU A 1 110 ? -20.676 -12.994 4.925 1.00 79.44 110 LEU A O 1
ATOM 878 N N . PHE A 1 111 ? -18.597 -12.146 4.864 1.00 76.94 111 PHE A N 1
ATOM 879 C CA . PHE A 1 111 ? -18.402 -12.150 6.313 1.00 76.94 111 PHE A CA 1
ATOM 880 C C . PHE A 1 111 ? -19.415 -11.274 7.048 1.00 76.94 111 PHE A C 1
ATOM 882 O O . PHE A 1 111 ? -19.952 -11.708 8.062 1.00 76.94 111 PHE A O 1
ATOM 889 N N . SER A 1 112 ? -19.723 -10.075 6.543 1.00 71.56 112 SER A N 1
ATOM 890 C CA . SER A 1 112 ? -20.724 -9.211 7.172 1.00 71.56 112 SER A CA 1
ATOM 891 C C . SER A 1 112 ? -22.113 -9.850 7.139 1.00 71.56 112 SER A C 1
ATOM 893 O O . SER A 1 112 ? -22.819 -9.818 8.140 1.00 71.56 112 SER A O 1
ATOM 895 N N . ARG A 1 113 ? -22.491 -10.514 6.041 1.00 74.00 113 ARG A N 1
ATOM 896 C CA . ARG A 1 113 ? -23.749 -11.275 5.973 1.00 74.00 113 ARG A CA 1
ATOM 897 C C . ARG A 1 113 ? -23.780 -12.444 6.953 1.00 74.00 113 ARG A C 1
ATOM 899 O O . ARG A 1 113 ? -24.796 -12.627 7.607 1.00 74.00 113 ARG A O 1
ATOM 906 N N . LEU A 1 114 ? -22.696 -13.209 7.077 1.00 77.38 114 LEU A N 1
ATOM 907 C CA . LEU A 1 114 ? -22.634 -14.336 8.013 1.00 77.38 114 LEU A CA 1
ATOM 908 C C . LEU A 1 114 ? -22.649 -13.885 9.477 1.00 77.38 114 LEU A C 1
ATOM 910 O O . LEU A 1 114 ? -23.296 -14.521 10.296 1.00 77.38 114 LEU A O 1
ATOM 914 N N . LEU A 1 115 ? -21.963 -12.793 9.817 1.00 72.19 115 LEU A N 1
ATOM 915 C CA . LEU A 1 115 ? -21.889 -12.303 11.196 1.00 72.19 115 LEU A CA 1
ATOM 916 C C . LEU A 1 115 ? -23.154 -11.544 11.613 1.00 72.19 115 LEU A C 1
ATOM 918 O O . LEU A 1 115 ? -23.699 -11.813 12.679 1.00 72.19 115 LEU A O 1
ATOM 922 N N . PHE A 1 116 ? -23.647 -10.625 10.779 1.00 69.44 116 PHE A N 1
ATOM 923 C CA . PHE A 1 116 ? -24.798 -9.780 11.121 1.00 69.44 116 PHE A CA 1
ATOM 924 C C . PHE A 1 116 ? -26.141 -10.398 10.722 1.00 69.44 116 PHE A C 1
ATOM 926 O O . PHE A 1 116 ? -27.136 -10.183 11.406 1.00 69.44 116 PHE A O 1
ATOM 933 N N . GLY A 1 117 ? -26.185 -11.206 9.659 1.00 60.31 117 GLY A N 1
ATOM 934 C CA . GLY A 1 117 ? -27.391 -11.953 9.293 1.00 60.31 117 GLY A CA 1
ATOM 935 C C . GLY A 1 117 ? -27.732 -13.048 10.305 1.00 60.31 117 GLY A C 1
ATOM 936 O O . GLY A 1 117 ? -28.905 -13.290 10.556 1.00 60.31 117 GLY A O 1
ATOM 937 N N . ASN A 1 118 ? -26.721 -13.648 10.941 1.00 50.38 118 ASN A N 1
ATOM 938 C CA . ASN A 1 118 ? -26.908 -14.679 11.964 1.00 50.38 118 ASN A CA 1
ATOM 939 C C . ASN A 1 118 ? -27.250 -14.102 13.355 1.00 50.38 118 ASN A C 1
ATOM 941 O O . ASN A 1 118 ? -27.795 -14.810 14.196 1.00 50.38 118 ASN A O 1
ATOM 945 N N . GLN A 1 119 ? -26.971 -12.814 13.606 1.00 47.28 119 GLN A N 1
ATOM 946 C CA . GLN A 1 119 ? -27.449 -12.122 14.813 1.00 47.28 119 GLN A CA 1
ATOM 947 C C . GL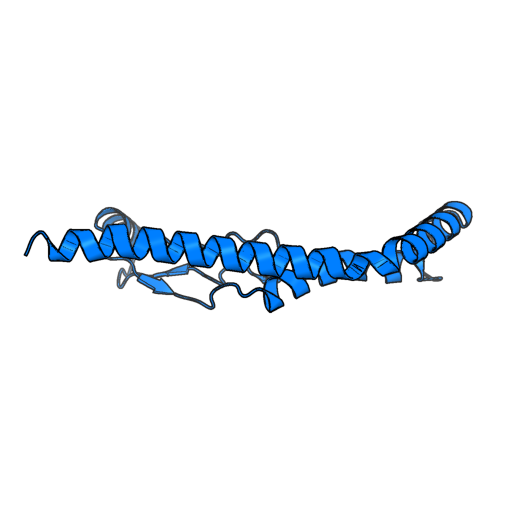N A 1 119 ? -28.943 -11.776 14.739 1.00 47.28 119 GLN A C 1
ATOM 949 O O . GLN A 1 119 ? -29.611 -11.812 15.765 1.00 47.28 119 GLN A O 1
ATOM 954 N N . ALA A 1 120 ? -29.486 -11.510 13.545 1.00 45.44 120 ALA A N 1
ATOM 955 C CA . ALA A 1 120 ? -30.915 -11.235 13.357 1.00 45.44 120 ALA A CA 1
ATOM 956 C C . ALA A 1 120 ? -31.815 -12.479 13.507 1.00 45.44 120 ALA A C 1
ATOM 958 O O . ALA A 1 120 ? -33.019 -12.345 13.679 1.00 45.44 120 ALA A O 1
ATOM 959 N N . SER A 1 121 ? -31.248 -13.687 13.436 1.00 44.84 121 SER A N 1
ATOM 960 C CA . SER A 1 121 ? -31.964 -14.953 13.659 1.00 44.84 121 SER A CA 1
ATOM 961 C C . SER A 1 121 ? -31.913 -15.456 15.108 1.00 44.84 121 SER A C 1
ATOM 963 O O . SER A 1 121 ? -32.487 -16.500 15.401 1.00 44.84 121 SER A O 1
ATOM 965 N N . LEU A 1 122 ? -31.201 -14.756 16.000 1.00 44.50 122 LEU A N 1
ATOM 966 C CA . LEU A 1 122 ? -31.059 -15.097 17.424 1.00 44.50 122 LEU A CA 1
ATOM 967 C C . LEU A 1 122 ? -31.715 -14.062 18.362 1.00 44.50 122 LEU A C 1
ATOM 969 O O . LEU A 1 122 ? -31.549 -14.161 19.578 1.00 44.50 122 LEU A O 1
ATOM 973 N N . SER A 1 123 ? -32.450 -13.093 17.806 1.00 39.22 123 SER A N 1
ATOM 974 C CA . SER A 1 123 ? -33.328 -12.147 18.514 1.00 39.22 123 SER A CA 1
ATOM 975 C C . SER A 1 123 ? -34.788 -12.462 18.231 1.00 39.22 123 SER A C 1
ATOM 977 O O . SER A 1 123 ? -35.590 -12.438 19.185 1.00 39.22 123 SER A O 1
#

Secondary structure (DSSP, 8-state):
------SSGGGTTSSEEE-S-SSHHHHHHHHHTT--EEESPPP-HHHHHHHHHHHHHHHHHHHH-SS-TTS-HHHHHHHHHHHHHHGGGTTHHHHHHHHHHHHHHHHHHHHHHHHHHTTTT--

Foldseek 3Di:
DDAQPDPDPVRHPQKDKDDPDPDDVVVVVCVVVVVIDIDHDDDALVNQLVVVCVVVVVVVCVLPVPPPPPDDVVVSVVSVVVCVVCVVVSCVSSVVSNVVRVVVVVVVVVVCCVVVVVVVVVD